Protein AF-A0A1B6W1X2-F1 (afdb_monomer)

Secondary structure (DSSP, 8-state):
-----EEEETTSTTGGGG-BTTEEEEEEE-TTS-EEEEEEEE-S-EE--B-TTTSEEEEPPTT----TTS-SSEEEEEE-EE-GGGS-SS--EEEETT-SS---EE-HHHHHHHHTSSS-GGG----PPEE-

Organism: NCBI:txid1795832

Mean predicted aligned error: 5.5 Å

Solvent-accessible surface area (backbone atoms only — no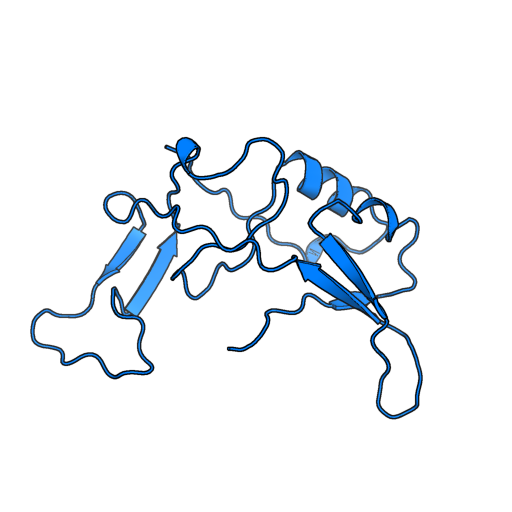t comparable to full-atom values): 8341 Å² total; per-residue (Å²): 132,85,77,84,63,51,74,42,63,58,84,40,57,73,59,72,72,68,50,52,100,54,28,46,75,44,83,38,63,48,99,86,69,47,71,60,32,26,30,47,44,65,63,84,45,62,34,88,25,71,36,71,91,75,28,45,59,41,61,61,63,90,86,60,83,80,53,93,89,49,64,92,70,35,78,46,81,76,45,69,22,32,35,51,90,64,49,67,89,84,64,44,63,36,25,46,50,97,43,93,90,55,55,73,48,67,34,71,69,47,49,53,54,59,72,68,40,76,64,81,60,89,80,62,83,89,78,90,71,49,74,89

Structure (mmCIF, N/CA/C/O backbone):
data_AF-A0A1B6W1X2-F1
#
_entry.id   AF-A0A1B6W1X2-F1
#
loop_
_atom_site.group_PDB
_atom_site.id
_atom_site.type_symbol
_atom_site.label_atom_id
_atom_site.label_alt_id
_atom_site.label_comp_id
_atom_site.label_asym_id
_atom_site.label_entity_id
_atom_site.label_seq_id
_atom_site.pdbx_PDB_ins_code
_atom_site.Cartn_x
_atom_site.Cartn_y
_atom_site.Cartn_z
_atom_site.occupancy
_atom_site.B_iso_or_equiv
_atom_site.auth_seq_id
_atom_site.auth_comp_id
_atom_site.auth_asym_id
_atom_site.auth_atom_id
_atom_site.pdbx_PDB_model_num
ATOM 1 N N . MET A 1 1 ? 14.583 5.215 7.648 1.00 37.72 1 MET A N 1
ATOM 2 C CA . MET A 1 1 ? 13.370 4.773 6.936 1.00 37.72 1 MET A CA 1
ATOM 3 C C . MET A 1 1 ? 13.847 3.901 5.801 1.00 37.72 1 MET A C 1
ATOM 5 O O . MET A 1 1 ? 14.652 4.377 5.016 1.00 37.72 1 MET A O 1
ATOM 9 N N . ALA A 1 2 ? 13.487 2.620 5.797 1.00 40.22 2 ALA A N 1
ATOM 10 C CA . ALA A 1 2 ? 13.659 1.819 4.597 1.00 40.22 2 ALA A CA 1
ATOM 11 C C . ALA A 1 2 ? 12.525 2.222 3.651 1.00 40.22 2 ALA A C 1
ATOM 13 O O . ALA A 1 2 ? 11.352 2.175 4.034 1.00 40.22 2 ALA A O 1
ATOM 14 N N . ASP A 1 3 ? 12.877 2.701 2.467 1.00 53.72 3 ASP A N 1
ATOM 15 C CA . ASP A 1 3 ? 11.909 2.826 1.392 1.00 53.72 3 ASP A CA 1
ATOM 16 C C . ASP A 1 3 ? 11.609 1.405 0.924 1.00 53.72 3 ASP A C 1
ATOM 18 O O . ASP A 1 3 ? 12.513 0.678 0.506 1.00 53.72 3 ASP A O 1
ATOM 22 N N . ASP A 1 4 ? 10.357 0.971 1.067 1.00 60.78 4 ASP A N 1
ATOM 23 C CA . ASP A 1 4 ? 9.929 -0.319 0.537 1.00 60.78 4 ASP A CA 1
ATOM 24 C C . ASP A 1 4 ? 9.872 -0.198 -0.981 1.00 60.78 4 ASP A C 1
ATOM 26 O O . ASP A 1 4 ? 8.859 0.176 -1.571 1.00 60.78 4 ASP A O 1
ATOM 30 N N . ILE A 1 5 ? 11.010 -0.457 -1.610 1.00 67.69 5 ILE A N 1
ATOM 31 C CA . ILE A 1 5 ? 11.148 -0.428 -3.055 1.00 67.69 5 ILE A CA 1
ATOM 32 C C . ILE A 1 5 ? 10.682 -1.778 -3.586 1.00 67.69 5 ILE A C 1
ATOM 34 O O . ILE A 1 5 ? 11.331 -2.807 -3.376 1.00 67.69 5 ILE A O 1
ATOM 38 N N . LEU A 1 6 ? 9.566 -1.778 -4.313 1.00 78.88 6 LEU A N 1
ATOM 39 C CA . LEU A 1 6 ? 9.160 -2.952 -5.073 1.00 78.88 6 LEU A CA 1
ATOM 40 C C . LEU A 1 6 ? 9.959 -2.995 -6.378 1.00 78.88 6 LEU A C 1
ATOM 42 O O . LEU A 1 6 ? 9.876 -2.091 -7.209 1.00 78.88 6 LEU A O 1
ATOM 46 N N . LEU A 1 7 ? 10.759 -4.047 -6.543 1.00 85.62 7 LEU A N 1
ATOM 47 C CA . LEU A 1 7 ? 11.532 -4.283 -7.756 1.00 85.62 7 LEU A CA 1
ATOM 48 C C . LEU A 1 7 ? 10.748 -5.159 -8.724 1.00 85.62 7 LEU A C 1
ATOM 50 O O . LEU A 1 7 ? 10.182 -6.187 -8.354 1.00 85.62 7 LEU A O 1
ATOM 54 N N . ILE A 1 8 ? 10.778 -4.775 -9.989 1.00 86.62 8 ILE A N 1
ATOM 55 C CA . ILE A 1 8 ? 10.164 -5.505 -11.089 1.00 86.62 8 ILE A CA 1
ATOM 56 C C . ILE A 1 8 ? 11.192 -5.695 -12.192 1.00 86.62 8 ILE A C 1
ATOM 58 O O . ILE A 1 8 ? 12.046 -4.836 -12.404 1.00 86.62 8 ILE A O 1
ATOM 62 N N . ARG A 1 9 ? 11.137 -6.809 -12.918 1.00 87.81 9 ARG A N 1
ATOM 63 C CA . ARG A 1 9 ? 12.028 -6.980 -14.064 1.00 87.81 9 ARG A CA 1
ATOM 64 C C . ARG A 1 9 ? 11.655 -6.004 -15.175 1.00 87.81 9 ARG A C 1
ATOM 66 O O . ARG A 1 9 ? 10.481 -5.818 -15.490 1.00 87.81 9 ARG A O 1
ATOM 73 N N . LYS A 1 10 ? 12.669 -5.406 -15.793 1.00 87.69 10 LYS A N 1
ATOM 74 C CA . LYS A 1 10 ? 12.508 -4.426 -16.873 1.00 87.69 10 LYS A CA 1
ATOM 75 C C . LYS A 1 10 ? 11.944 -5.032 -18.163 1.00 87.69 10 LYS A C 1
ATOM 77 O O . LYS A 1 10 ? 11.385 -4.305 -18.976 1.00 87.69 10 LYS A O 1
ATOM 82 N N . ASP A 1 11 ? 12.127 -6.331 -18.375 1.00 88.81 11 ASP A N 1
ATOM 83 C CA . ASP A 1 11 ? 11.743 -7.023 -19.608 1.00 88.81 11 ASP A CA 1
ATOM 84 C C . ASP A 1 11 ? 10.264 -7.427 -19.672 1.00 88.81 11 ASP A C 1
ATOM 86 O O . ASP A 1 11 ? 9.812 -7.929 -20.701 1.00 88.81 11 ASP A O 1
ATOM 90 N N . ILE A 1 12 ? 9.496 -7.167 -18.611 1.00 88.44 12 ILE A N 1
ATOM 91 C CA . ILE A 1 12 ? 8.043 -7.323 -18.631 1.00 88.44 12 ILE A CA 1
ATOM 92 C C . ILE A 1 12 ? 7.451 -6.312 -19.618 1.00 88.44 12 ILE A C 1
ATOM 94 O O . ILE A 1 12 ? 7.655 -5.099 -19.505 1.00 88.44 12 ILE A O 1
ATOM 98 N N . LYS A 1 13 ? 6.707 -6.823 -20.601 1.00 87.19 13 LYS A N 1
ATOM 99 C CA . LYS A 1 13 ? 6.056 -6.003 -21.628 1.00 87.19 13 LYS A CA 1
ATOM 100 C C . LYS A 1 13 ? 4.992 -5.097 -21.016 1.00 87.19 13 LYS A C 1
ATOM 102 O O . LYS A 1 13 ? 4.353 -5.451 -20.031 1.00 87.19 13 LYS A O 1
ATOM 107 N N . ASP A 1 14 ? 4.820 -3.924 -21.621 1.00 88.69 14 ASP A N 1
ATOM 108 C CA . ASP A 1 14 ? 3.790 -2.935 -21.275 1.00 88.69 14 ASP A CA 1
ATOM 109 C C . ASP A 1 14 ? 3.834 -2.409 -19.834 1.00 88.69 14 ASP A C 1
ATOM 111 O O . ASP A 1 14 ? 2.895 -1.766 -19.371 1.00 88.69 14 ASP A O 1
ATOM 115 N N . ILE A 1 15 ? 4.957 -2.584 -19.136 1.00 88.44 15 ILE A N 1
ATOM 116 C CA . ILE A 1 15 ? 5.131 -2.163 -17.741 1.00 88.44 15 ILE A CA 1
ATOM 117 C C . ILE A 1 15 ? 4.878 -0.669 -17.496 1.00 88.44 15 ILE A C 1
ATOM 119 O O . ILE A 1 15 ? 4.494 -0.264 -16.400 1.00 88.44 15 ILE A O 1
ATOM 123 N N . SER A 1 16 ? 5.027 0.163 -18.530 1.00 87.44 16 SER A N 1
ATOM 124 C CA . SER A 1 16 ? 4.702 1.588 -18.483 1.00 87.44 16 SER A CA 1
ATOM 125 C C . SER A 1 16 ? 3.232 1.875 -18.176 1.00 87.44 16 SER A C 1
ATOM 127 O O . SER A 1 16 ? 2.945 2.981 -17.734 1.00 87.44 16 SER A O 1
ATOM 129 N N . ILE A 1 17 ? 2.316 0.913 -18.359 1.00 88.56 17 ILE A N 1
ATOM 130 C CA . ILE A 1 17 ? 0.895 1.049 -17.988 1.00 88.56 17 ILE A CA 1
ATOM 131 C C . ILE A 1 17 ? 0.693 1.292 -16.487 1.00 88.56 17 ILE A C 1
ATOM 133 O O . ILE A 1 17 ? -0.341 1.814 -16.076 1.00 88.56 17 ILE A O 1
ATOM 137 N N . LEU A 1 18 ? 1.669 0.898 -15.666 1.00 87.75 18 LEU A N 1
ATOM 138 C CA . LEU A 1 18 ? 1.623 1.117 -14.227 1.00 87.75 18 LEU A CA 1
ATOM 139 C C . LEU A 1 18 ? 1.960 2.556 -13.847 1.00 87.75 18 LEU A C 1
ATOM 141 O O . LEU A 1 18 ? 1.570 2.988 -12.767 1.00 87.75 18 LEU A O 1
ATOM 145 N N . LYS A 1 19 ? 2.658 3.302 -14.713 1.00 85.81 19 LYS A N 1
ATOM 146 C CA . LYS A 1 19 ? 2.993 4.698 -14.432 1.00 85.81 19 LYS A CA 1
ATOM 147 C C . LYS A 1 19 ? 1.722 5.517 -14.260 1.00 85.81 19 LYS A C 1
ATOM 149 O O . LYS A 1 19 ? 0.747 5.356 -14.993 1.00 85.81 19 LYS A O 1
ATOM 154 N N . GLY A 1 20 ? 1.770 6.434 -13.311 1.00 81.25 20 GLY A N 1
ATOM 155 C CA . GLY A 1 20 ? 0.687 7.360 -13.039 1.00 81.25 20 GLY A CA 1
ATOM 156 C C . GLY A 1 20 ? 1.217 8.597 -12.341 1.00 81.25 20 GLY A C 1
ATOM 157 O O . GLY A 1 20 ? 2.419 8.747 -12.139 1.00 81.25 20 GLY A O 1
ATOM 158 N N . GLU A 1 21 ? 0.309 9.476 -11.938 1.00 81.31 21 GLU A N 1
ATOM 159 C CA . GLU A 1 21 ? 0.664 10.709 -11.233 1.00 81.31 21 GLU A CA 1
ATOM 160 C C . GLU A 1 21 ? 1.539 10.441 -9.995 1.00 81.31 21 GLU A C 1
ATOM 162 O O . GLU A 1 21 ? 2.511 11.159 -9.748 1.00 81.31 21 GLU A O 1
ATOM 167 N N . TYR A 1 22 ? 1.247 9.345 -9.289 1.00 81.69 22 TYR A N 1
ATOM 168 C CA . TYR A 1 22 ? 1.824 9.002 -7.988 1.00 81.69 22 TYR A CA 1
ATOM 169 C C . TYR A 1 22 ? 2.757 7.7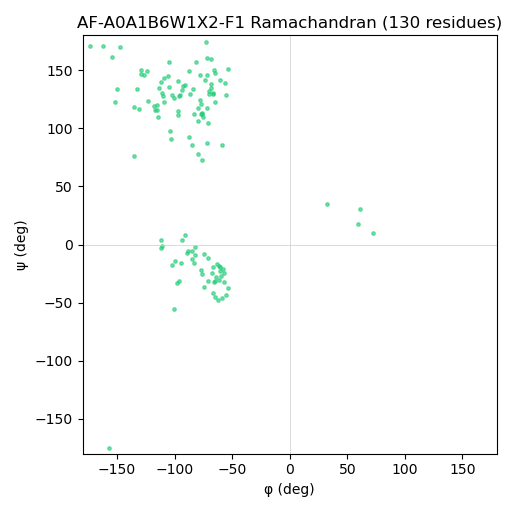89 -7.987 1.00 81.69 22 TYR A C 1
ATOM 171 O O . TYR A 1 22 ? 3.228 7.387 -6.924 1.00 81.69 22 TYR A O 1
ATOM 179 N N . LEU A 1 23 ? 3.019 7.202 -9.156 1.00 85.88 23 LEU A N 1
ATOM 180 C CA . LEU A 1 23 ? 3.922 6.065 -9.288 1.00 85.88 23 LEU A CA 1
ATOM 181 C C . LEU A 1 23 ? 4.856 6.268 -10.473 1.00 85.88 23 LEU A C 1
ATOM 183 O O . LEU A 1 23 ? 4.413 6.288 -11.626 1.00 85.88 23 LEU A O 1
ATOM 187 N N . ASP A 1 24 ? 6.146 6.330 -10.167 1.00 86.62 24 ASP A N 1
ATOM 188 C CA . ASP A 1 24 ? 7.210 6.311 -11.157 1.00 86.62 24 ASP A CA 1
ATOM 189 C C . ASP A 1 24 ? 7.916 4.952 -11.195 1.00 86.62 24 ASP A C 1
ATOM 191 O O . ASP A 1 24 ? 7.892 4.161 -10.251 1.00 86.62 24 ASP A O 1
ATOM 195 N N . LEU A 1 25 ? 8.537 4.671 -12.343 1.00 88.12 25 LEU A N 1
ATOM 196 C CA . LEU A 1 25 ? 9.379 3.494 -12.541 1.00 88.12 25 LEU A CA 1
ATOM 197 C C . LEU A 1 25 ? 10.809 3.956 -12.778 1.00 8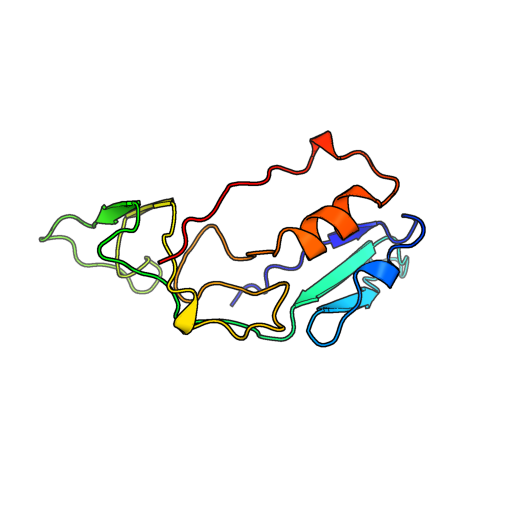8.12 25 LEU A C 1
ATOM 199 O O . LEU A 1 25 ? 11.113 4.516 -13.838 1.00 88.12 25 LEU A O 1
ATOM 203 N N . ILE A 1 26 ? 11.675 3.707 -11.800 1.00 88.88 26 ILE A N 1
ATOM 204 C CA . ILE A 1 26 ? 13.064 4.159 -11.810 1.00 88.88 26 ILE A CA 1
ATOM 205 C C . ILE A 1 26 ? 13.971 2.999 -12.238 1.00 88.88 26 ILE A C 1
ATOM 207 O O . ILE A 1 26 ? 13.919 1.930 -11.635 1.00 88.88 26 ILE A O 1
ATOM 211 N N . PRO A 1 27 ? 14.820 3.167 -13.263 1.00 89.62 27 PRO A N 1
ATOM 212 C CA . PRO A 1 27 ? 15.851 2.192 -13.602 1.00 89.62 27 PRO A CA 1
ATOM 213 C C . PRO A 1 27 ? 16.781 1.870 -12.428 1.00 89.62 27 PRO A C 1
ATOM 215 O O . PRO A 1 27 ? 17.380 2.776 -11.853 1.00 89.62 27 PRO A O 1
ATOM 218 N N . VAL A 1 28 ? 16.967 0.584 -12.128 1.00 89.94 28 VAL A N 1
ATOM 219 C CA . VAL A 1 28 ? 17.930 0.122 -11.122 1.00 89.94 28 VAL A CA 1
ATOM 220 C C . VAL A 1 28 ? 19.090 -0.566 -11.824 1.00 89.94 28 VAL A C 1
ATOM 222 O O . VAL A 1 28 ? 18.913 -1.533 -12.566 1.00 89.94 28 VAL A O 1
ATOM 225 N N . PHE A 1 29 ? 20.295 -0.059 -11.581 1.00 88.75 29 PHE A N 1
ATOM 226 C CA . PHE A 1 29 ? 21.526 -0.601 -12.138 1.00 88.75 29 PHE A CA 1
ATOM 227 C C . PHE A 1 29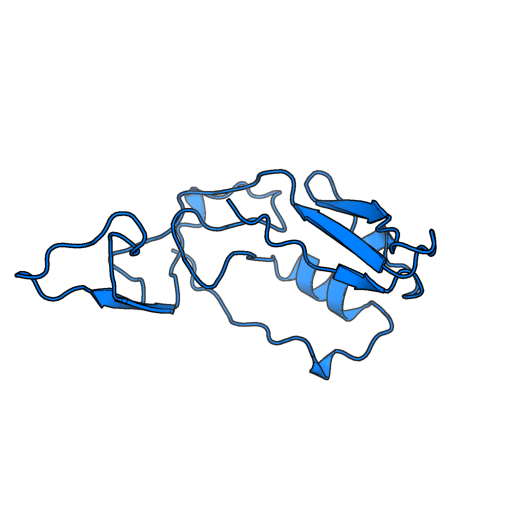 ? 22.245 -1.416 -11.069 1.00 88.75 29 PHE A C 1
ATOM 229 O O . PHE A 1 29 ? 22.463 -0.938 -9.957 1.00 88.75 29 PHE A O 1
ATOM 236 N N . ASN A 1 30 ? 22.619 -2.650 -11.398 1.00 84.81 30 ASN A N 1
ATOM 237 C CA . ASN A 1 30 ? 23.486 -3.431 -10.525 1.00 84.81 30 ASN A CA 1
ATOM 238 C C . ASN A 1 30 ? 24.931 -2.895 -10.563 1.00 84.81 30 ASN A C 1
ATOM 240 O O . ASN A 1 30 ? 25.271 -2.033 -11.374 1.00 84.81 30 ASN A O 1
ATOM 244 N N . LEU A 1 31 ? 25.806 -3.443 -9.714 1.00 87.12 31 LEU A N 1
ATOM 245 C CA . LEU A 1 31 ? 27.216 -3.029 -9.620 1.00 87.12 31 LEU A CA 1
ATOM 246 C C . LEU A 1 31 ? 27.993 -3.165 -10.943 1.00 87.12 31 LEU A C 1
ATOM 248 O O . LEU A 1 31 ? 28.997 -2.489 -11.136 1.00 87.12 31 LEU A O 1
ATOM 252 N N . ASN A 1 32 ? 27.511 -4.001 -11.866 1.00 89.19 32 ASN A N 1
ATOM 253 C CA . ASN A 1 32 ? 28.097 -4.198 -13.192 1.00 89.19 32 ASN A CA 1
ATOM 254 C C . ASN A 1 32 ? 27.505 -3.247 -14.251 1.00 89.19 32 ASN A C 1
ATOM 256 O O . ASN A 1 32 ? 27.738 -3.437 -15.444 1.00 89.19 32 ASN A O 1
ATOM 260 N N . GLY A 1 33 ? 26.683 -2.273 -13.848 1.00 83.69 33 GLY A N 1
ATOM 261 C CA . GLY A 1 33 ? 26.021 -1.326 -14.745 1.00 83.69 33 GLY A CA 1
ATOM 262 C C . GLY A 1 33 ? 24.882 -1.924 -15.574 1.00 83.69 33 GLY A C 1
ATOM 263 O O . GLY A 1 33 ? 24.378 -1.263 -16.482 1.00 83.69 33 GLY A O 1
ATOM 264 N N . LYS A 1 34 ? 24.444 -3.159 -15.292 1.00 87.62 34 LYS A N 1
ATOM 265 C CA . LYS A 1 34 ? 23.300 -3.758 -15.992 1.00 87.62 34 LYS A CA 1
ATOM 266 C C . LYS A 1 34 ? 21.993 -3.309 -15.352 1.00 87.62 34 LYS A C 1
ATOM 268 O O . LYS A 1 34 ? 21.832 -3.364 -14.135 1.00 87.62 34 LYS A O 1
ATOM 273 N N . ASN A 1 35 ? 21.052 -2.914 -16.201 1.00 87.31 35 ASN A N 1
ATOM 274 C CA . ASN A 1 35 ? 19.699 -2.525 -15.823 1.00 87.31 35 ASN A CA 1
ATOM 275 C C . ASN A 1 35 ? 18.726 -3.656 -16.156 1.00 87.31 35 ASN A C 1
ATOM 277 O O . ASN A 1 35 ? 18.214 -3.737 -17.275 1.00 87.31 35 ASN A O 1
ATOM 281 N N . GLU A 1 36 ? 18.519 -4.528 -15.178 1.00 89.50 36 GLU A N 1
ATOM 282 C CA . GLU A 1 36 ? 17.616 -5.681 -15.267 1.00 89.50 36 GLU A CA 1
ATOM 283 C C . GLU A 1 36 ? 16.289 -5.421 -14.540 1.00 89.50 36 GLU A C 1
ATOM 285 O O . GLU A 1 36 ? 15.294 -6.094 -14.814 1.00 89.50 36 GLU A O 1
ATOM 290 N N . PHE A 1 37 ? 16.249 -4.413 -13.662 1.00 89.69 37 PHE A N 1
ATOM 291 C CA . PHE A 1 37 ? 15.113 -4.122 -12.798 1.00 89.69 37 PHE A CA 1
ATOM 292 C C . PHE A 1 37 ? 14.692 -2.655 -12.871 1.00 89.69 37 PHE A C 1
ATOM 294 O O . PHE A 1 37 ? 15.505 -1.753 -13.072 1.00 89.69 37 PHE A O 1
ATOM 301 N N . LEU A 1 38 ? 13.403 -2.422 -12.659 1.00 89.94 38 LEU A N 1
ATOM 302 C CA . LEU A 1 38 ? 12.835 -1.120 -12.351 1.00 89.94 38 LEU A CA 1
ATOM 303 C C . LEU A 1 38 ? 12.384 -1.131 -10.885 1.00 89.94 38 LEU A C 1
ATOM 305 O O . LEU A 1 38 ? 11.903 -2.145 -10.385 1.00 89.94 38 LEU A O 1
ATOM 309 N N . ALA A 1 39 ? 12.540 -0.008 -10.203 1.00 88.44 39 ALA A N 1
ATOM 310 C CA . ALA A 1 39 ? 11.985 0.256 -8.887 1.00 88.44 39 ALA A CA 1
ATOM 311 C C . ALA A 1 39 ? 10.640 0.968 -9.038 1.00 88.44 39 ALA A C 1
ATOM 313 O O . ALA A 1 39 ? 10.537 1.931 -9.798 1.00 88.44 39 ALA A O 1
ATOM 314 N N . PHE A 1 40 ? 9.630 0.500 -8.312 1.00 87.19 40 PHE A N 1
ATOM 315 C CA . PHE A 1 40 ? 8.387 1.230 -8.093 1.00 87.19 40 PHE A CA 1
ATOM 316 C C . PHE A 1 40 ? 8.655 2.313 -7.059 1.00 87.19 40 PHE A C 1
ATOM 318 O O . PHE A 1 40 ? 8.906 2.006 -5.893 1.00 87.19 40 PHE A O 1
ATOM 325 N N . ASP A 1 41 ? 8.575 3.562 -7.492 1.00 85.25 41 ASP A N 1
ATOM 326 C CA . ASP A 1 41 ? 8.652 4.715 -6.609 1.00 85.25 41 ASP A CA 1
ATOM 327 C C . ASP A 1 41 ? 7.250 5.292 -6.409 1.00 85.25 41 ASP A C 1
ATOM 329 O O . ASP A 1 41 ? 6.712 6.001 -7.266 1.00 85.25 41 ASP A O 1
ATOM 333 N N . ILE A 1 42 ? 6.623 4.913 -5.294 1.00 82.31 42 ILE A N 1
ATOM 334 C CA . ILE A 1 42 ? 5.335 5.464 -4.869 1.00 82.31 42 ILE A CA 1
ATOM 335 C C . ILE A 1 42 ? 5.638 6.811 -4.218 1.00 82.31 42 ILE A C 1
ATOM 337 O O . ILE A 1 42 ? 6.135 6.846 -3.093 1.00 82.31 42 ILE A O 1
ATOM 341 N N . LYS A 1 43 ? 5.313 7.911 -4.906 1.00 77.06 43 LYS A N 1
ATOM 342 C CA . LYS A 1 43 ? 5.672 9.284 -4.514 1.00 77.06 43 LYS A CA 1
ATOM 343 C C . LYS A 1 43 ? 5.122 9.672 -3.143 1.00 77.06 43 LYS A C 1
ATOM 345 O O . LYS A 1 43 ? 4.047 10.255 -3.082 1.00 77.06 43 LYS A O 1
ATOM 350 N N . ASN A 1 44 ? 5.836 9.360 -2.059 1.00 74.75 44 ASN A N 1
ATOM 351 C CA . ASN A 1 44 ? 5.557 9.725 -0.659 1.00 74.75 44 ASN A CA 1
ATOM 352 C C . ASN A 1 44 ? 4.066 9.847 -0.269 1.00 74.75 44 A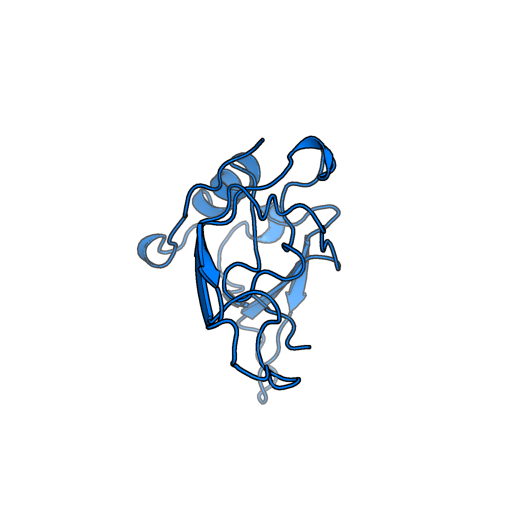SN A C 1
ATOM 354 O O . ASN A 1 44 ? 3.694 10.664 0.574 1.00 74.75 44 ASN A O 1
ATOM 358 N N . LEU A 1 45 ? 3.201 9.011 -0.849 1.00 84.44 45 LEU A N 1
ATOM 359 C CA . LEU A 1 45 ? 1.779 8.990 -0.549 1.00 84.44 45 LEU A CA 1
ATOM 360 C C . LEU A 1 45 ? 1.579 8.122 0.679 1.00 84.44 45 LEU A C 1
ATOM 362 O O . LEU A 1 45 ? 1.343 6.922 0.570 1.00 84.44 45 LEU A O 1
ATOM 366 N N . ILE A 1 46 ? 1.727 8.732 1.848 1.00 88.62 46 ILE A N 1
ATOM 367 C CA . ILE A 1 46 ? 1.564 8.065 3.134 1.00 88.62 46 ILE A CA 1
ATOM 368 C C . ILE A 1 46 ? 0.370 8.697 3.843 1.00 88.62 46 ILE A C 1
ATOM 370 O O . ILE A 1 46 ? 0.398 9.880 4.178 1.00 88.62 46 ILE A O 1
ATOM 374 N N . PHE A 1 47 ? -0.684 7.915 4.077 1.00 91.25 47 PHE A N 1
ATOM 375 C CA . PHE A 1 47 ? -1.916 8.418 4.686 1.00 91.25 47 PHE A CA 1
ATOM 376 C C . PHE A 1 47 ? -2.130 7.863 6.092 1.00 91.25 47 PHE A C 1
ATOM 378 O O . PHE A 1 47 ? -2.138 6.648 6.310 1.00 91.25 47 PHE A O 1
ATOM 385 N N . ASN A 1 48 ? -2.406 8.759 7.044 1.00 92.88 48 ASN A N 1
ATOM 386 C CA . ASN A 1 48 ? -2.908 8.410 8.373 1.00 92.88 48 ASN A CA 1
ATOM 387 C C . ASN A 1 48 ? -4.400 8.041 8.310 1.00 92.88 48 ASN A C 1
ATOM 389 O O . ASN A 1 48 ? -5.279 8.813 8.705 1.00 92.88 48 ASN A O 1
ATOM 393 N N . CYS A 1 49 ? -4.686 6.868 7.750 1.00 93.94 49 CYS A N 1
ATOM 394 C CA . CYS A 1 49 ? -6.043 6.428 7.436 1.00 93.94 49 CYS A CA 1
ATOM 395 C C . CYS A 1 49 ? -6.536 5.247 8.281 1.00 93.94 49 CYS A C 1
ATOM 397 O O . CYS A 1 49 ? -7.698 4.879 8.152 1.00 93.94 49 CYS A O 1
ATOM 399 N N . VAL A 1 50 ? -5.717 4.680 9.170 1.00 94.19 50 VAL A N 1
ATOM 400 C CA . VAL A 1 50 ? -6.098 3.499 9.963 1.00 94.19 50 VAL A CA 1
ATOM 401 C C . VAL A 1 50 ? -7.219 3.824 10.951 1.00 94.19 50 VAL A C 1
ATOM 403 O O . VAL A 1 50 ? -7.140 4.775 11.732 1.00 94.19 50 VAL A O 1
ATOM 406 N N . ASN A 1 51 ? -8.262 2.998 10.943 1.00 95.38 51 ASN A N 1
ATOM 407 C CA . ASN A 1 51 ? -9.217 2.875 12.030 1.00 95.38 51 ASN A CA 1
ATOM 408 C C . ASN A 1 51 ? -8.685 1.847 13.034 1.00 95.38 51 ASN A C 1
ATOM 410 O O . ASN A 1 51 ? -8.908 0.645 12.893 1.00 95.38 51 ASN A O 1
ATOM 414 N N . TRP A 1 52 ? -7.967 2.330 14.047 1.00 93.12 52 TRP A N 1
ATOM 415 C CA . TRP A 1 52 ? -7.347 1.481 15.066 1.00 93.12 52 TRP A CA 1
ATOM 416 C C . TRP A 1 52 ? -8.356 0.713 15.923 1.00 93.12 52 TRP A C 1
ATOM 418 O O . TRP A 1 52 ? -8.039 -0.380 16.366 1.00 93.12 52 TRP A O 1
ATOM 428 N N . GLU A 1 53 ? -9.569 1.233 16.110 1.00 94.50 53 GLU A N 1
ATOM 429 C CA . GLU A 1 53 ? -10.609 0.573 16.911 1.00 94.50 53 GLU A CA 1
ATOM 430 C C . GLU A 1 53 ? -11.179 -0.670 16.218 1.00 94.50 53 GLU A C 1
ATOM 432 O O . GLU A 1 53 ? -11.581 -1.622 16.881 1.00 94.50 53 GLU A O 1
ATOM 437 N N . LYS A 1 54 ? -11.211 -0.666 14.879 1.00 95.81 54 LYS A N 1
ATOM 438 C CA . LYS A 1 54 ? -11.704 -1.791 14.067 1.00 95.81 54 LYS A CA 1
ATOM 439 C C . LYS A 1 54 ? -10.594 -2.675 13.502 1.00 95.81 54 LYS A C 1
ATOM 441 O O . LYS A 1 54 ? -10.874 -3.762 13.004 1.00 95.81 54 LYS A O 1
ATOM 446 N N . SER A 1 55 ? -9.351 -2.207 13.537 1.00 94.12 55 SER A N 1
ATOM 447 C CA . SER A 1 55 ? -8.204 -2.971 13.049 1.00 94.12 55 SER A CA 1
ATOM 448 C C . SER A 1 55 ? -7.884 -4.131 13.984 1.00 94.12 55 SER A C 1
ATOM 450 O O . SER A 1 55 ? -8.012 -4.026 15.199 1.00 94.12 55 SER A O 1
ATOM 452 N N . SER A 1 56 ? -7.423 -5.239 13.410 1.00 93.56 56 SER A N 1
ATOM 453 C CA . SER A 1 56 ? -7.018 -6.416 14.171 1.00 93.56 56 SER A CA 1
ATOM 454 C C . SER A 1 56 ? -5.505 -6.407 14.368 1.00 93.56 56 SER A C 1
ATOM 456 O O . SER A 1 56 ? -4.739 -6.498 13.403 1.00 93.56 56 SER A O 1
ATOM 458 N N . PHE A 1 57 ? -5.080 -6.284 15.621 1.00 93.44 57 PHE A N 1
ATOM 459 C CA . PHE A 1 57 ? -3.688 -6.346 16.055 1.00 93.44 57 PHE A CA 1
ATOM 460 C C . PHE A 1 57 ? -3.633 -6.797 17.519 1.00 93.44 57 PHE A C 1
ATOM 462 O O . PHE A 1 57 ? -4.625 -6.730 18.245 1.00 93.44 57 PHE A O 1
ATOM 469 N N . GLU A 1 58 ? -2.470 -7.264 17.947 1.00 94.81 58 GLU A N 1
ATOM 470 C CA . GLU A 1 58 ? -2.198 -7.657 19.320 1.00 94.81 58 GLU A CA 1
ATOM 471 C C . GLU A 1 58 ? -1.501 -6.506 20.051 1.00 94.81 58 GLU A C 1
ATOM 473 O O . GLU A 1 58 ? -0.358 -6.174 19.708 1.00 94.81 58 GLU A O 1
ATOM 478 N N . PRO A 1 59 ? -2.167 -5.857 21.022 1.00 92.88 59 PRO A N 1
ATOM 479 C CA . PRO A 1 59 ? -1.568 -4.765 21.770 1.00 92.88 59 PRO A CA 1
ATOM 480 C C . PRO A 1 59 ? -0.441 -5.273 22.671 1.00 92.88 59 PRO A C 1
ATOM 482 O O . PRO A 1 59 ? -0.371 -6.451 23.027 1.00 92.88 59 PRO A O 1
ATOM 485 N N . TRP A 1 60 ? 0.440 -4.363 23.079 1.00 94.00 60 TRP A N 1
ATOM 486 C CA . TRP A 1 60 ? 1.435 -4.684 24.096 1.00 94.00 60 TRP A CA 1
ATOM 487 C C . TRP A 1 60 ? 0.775 -4.967 25.454 1.00 94.00 60 TRP A C 1
ATOM 489 O O . TRP A 1 60 ? -0.246 -4.354 25.781 1.00 94.00 60 TRP A O 1
ATOM 499 N N . PRO A 1 61 ? 1.378 -5.829 26.293 1.00 92.94 61 PRO A N 1
ATOM 500 C CA . PRO A 1 61 ? 0.984 -5.947 27.692 1.00 92.94 61 PRO A CA 1
ATOM 501 C C . PRO A 1 61 ? 1.070 -4.580 28.402 1.00 92.94 61 PRO A C 1
ATOM 503 O O . PRO A 1 61 ? 2.063 -3.878 28.196 1.00 92.94 61 PRO A O 1
ATOM 506 N N . PRO A 1 62 ? 0.107 -4.207 29.270 1.00 89.25 62 PRO A N 1
ATOM 507 C CA . PRO A 1 62 ? 0.039 -2.863 29.864 1.00 89.25 62 PRO A CA 1
ATOM 508 C C . PRO A 1 62 ? 1.295 -2.424 30.628 1.00 89.25 62 PRO A C 1
ATOM 510 O O . PRO A 1 62 ? 1.637 -1.247 30.651 1.00 89.25 62 PRO A O 1
ATOM 513 N N . GLU A 1 63 ? 1.994 -3.371 31.251 1.00 90.44 63 GLU A N 1
ATOM 514 C CA . GLU A 1 63 ? 3.180 -3.108 32.075 1.00 90.44 63 GLU A CA 1
ATOM 515 C C . GLU A 1 63 ? 4.476 -3.025 31.252 1.00 90.44 63 GLU A C 1
ATOM 517 O O . GLU A 1 63 ? 5.549 -2.723 31.781 1.00 90.44 63 GLU A O 1
ATOM 522 N N . ARG A 1 64 ? 4.413 -3.307 29.945 1.00 90.75 64 ARG A N 1
ATOM 523 C CA . ARG A 1 64 ? 5.601 -3.342 29.097 1.00 90.75 64 ARG A CA 1
ATOM 524 C C . ARG A 1 64 ? 6.040 -1.928 28.733 1.00 90.75 64 ARG A C 1
ATOM 526 O O . ARG A 1 64 ? 5.327 -1.179 28.073 1.00 90.75 64 ARG A O 1
ATOM 533 N N . LYS A 1 65 ? 7.297 -1.611 29.040 1.00 92.06 65 LYS A N 1
ATOM 534 C CA . LYS A 1 65 ? 7.972 -0.443 28.470 1.00 92.06 65 LYS A CA 1
ATOM 535 C C . LYS A 1 65 ? 8.367 -0.723 27.017 1.00 92.06 65 LYS A C 1
ATOM 537 O O . LYS A 1 65 ? 9.272 -1.521 26.771 1.00 92.06 65 LYS A O 1
ATOM 542 N N . ILE A 1 66 ? 7.692 -0.058 26.084 1.00 91.81 66 ILE A N 1
ATOM 543 C CA . ILE A 1 66 ? 7.959 -0.142 24.642 1.00 91.81 66 ILE A CA 1
ATOM 544 C C . ILE A 1 66 ? 9.294 0.550 24.337 1.00 91.81 66 ILE A C 1
ATOM 546 O O . ILE A 1 66 ? 9.561 1.650 24.828 1.00 91.81 66 ILE A O 1
ATOM 550 N N . LYS A 1 67 ? 10.157 -0.108 23.561 1.00 92.38 67 LYS A N 1
ATOM 551 C CA . LYS A 1 67 ? 11.433 0.452 23.094 1.00 92.38 67 LYS A CA 1
ATOM 552 C C . LYS A 1 67 ? 11.212 1.346 21.873 1.00 92.38 67 LYS A C 1
ATOM 554 O O . LYS A 1 67 ? 10.271 1.153 21.121 1.00 92.38 67 LYS A O 1
ATOM 559 N N . GLU A 1 68 ? 12.129 2.276 21.622 1.00 90.38 68 GLU A N 1
ATOM 560 C CA . GLU A 1 68 ? 12.007 3.247 20.517 1.00 90.38 68 GLU A CA 1
ATOM 561 C C . GLU A 1 68 ? 11.912 2.615 19.118 1.00 90.38 68 GLU A C 1
ATOM 563 O O . GLU A 1 68 ? 11.338 3.209 18.212 1.00 90.38 68 GLU A O 1
ATOM 568 N N . TRP A 1 69 ? 12.471 1.417 18.934 1.00 87.00 69 TRP A N 1
ATOM 569 C CA . TRP A 1 69 ? 12.418 0.680 17.668 1.00 87.00 69 TRP A CA 1
ATOM 570 C C . TRP A 1 69 ? 11.196 -0.242 17.544 1.00 87.00 69 TRP A C 1
ATOM 572 O O . TRP A 1 69 ? 10.982 -0.828 16.486 1.00 87.00 69 TRP A O 1
ATOM 582 N N . GLU A 1 70 ? 10.414 -0.40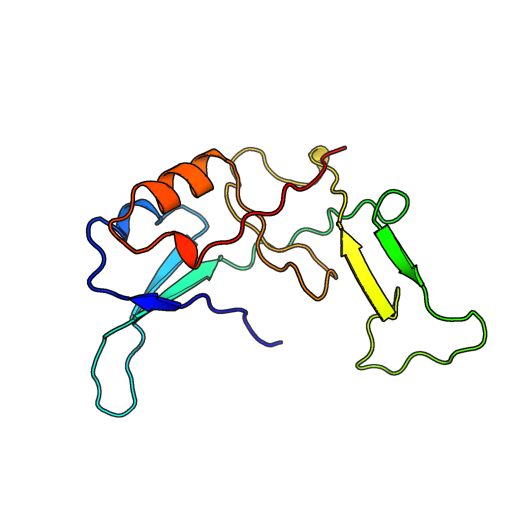8 18.613 1.00 89.25 70 GLU A N 1
ATOM 583 C CA . GLU A 1 70 ? 9.196 -1.214 18.612 1.00 89.25 70 GLU A CA 1
ATOM 584 C C . GLU A 1 70 ? 8.000 -0.369 18.163 1.00 89.25 70 GLU A C 1
ATOM 586 O O . GLU A 1 70 ? 7.926 0.835 18.412 1.00 89.25 70 GLU A O 1
ATOM 591 N N . HIS A 1 71 ? 7.022 -1.002 17.515 1.00 90.38 71 HIS A N 1
ATOM 592 C CA . HIS A 1 71 ? 5.821 -0.291 17.103 1.00 90.38 71 HIS A CA 1
ATOM 593 C C . HIS A 1 71 ? 5.014 0.157 18.336 1.00 90.38 71 HIS A C 1
ATOM 595 O O . HIS A 1 71 ? 4.706 -0.678 19.185 1.00 90.38 71 HIS A O 1
ATOM 601 N N . PRO A 1 72 ? 4.581 1.425 18.452 1.00 89.75 72 PRO A N 1
ATOM 602 C CA . PRO A 1 72 ? 3.993 1.949 19.691 1.00 89.75 72 PRO A CA 1
ATOM 603 C C . PRO A 1 72 ? 2.644 1.323 20.077 1.00 89.75 72 PRO A C 1
ATOM 605 O O . PRO A 1 72 ? 2.222 1.431 21.223 1.00 89.75 72 PRO A O 1
ATOM 608 N N . ARG A 1 73 ? 1.940 0.689 19.131 1.00 90.38 73 ARG A N 1
ATOM 609 C CA . ARG A 1 73 ? 0.575 0.175 19.360 1.00 90.38 73 ARG A CA 1
ATOM 610 C C . ARG A 1 73 ? 0.483 -1.296 19.729 1.00 90.38 73 ARG A C 1
ATOM 612 O O . ARG A 1 73 ? -0.439 -1.674 20.440 1.00 90.38 73 ARG A O 1
ATOM 619 N N . GLY A 1 74 ? 1.389 -2.129 19.242 1.00 91.44 74 GLY A N 1
ATOM 620 C CA . GLY A 1 74 ? 1.221 -3.568 19.358 1.00 91.44 74 GLY A CA 1
ATOM 621 C C . GLY A 1 74 ? 2.430 -4.341 18.887 1.00 91.44 74 GLY A C 1
ATOM 622 O O . GLY A 1 74 ? 3.355 -3.772 18.308 1.00 91.44 74 GLY A O 1
ATOM 623 N N . GLN A 1 75 ? 2.392 -5.638 19.158 1.00 90.00 75 GLN A N 1
ATOM 624 C CA . GLN A 1 75 ? 3.466 -6.570 18.842 1.00 90.00 75 GLN A CA 1
ATOM 625 C C . GLN A 1 75 ? 3.224 -7.340 17.546 1.00 90.00 75 GLN A C 1
ATOM 627 O O . GLN A 1 75 ? 4.178 -7.649 16.839 1.00 90.00 75 GLN A O 1
ATOM 632 N N . ILE A 1 76 ? 1.961 -7.633 17.222 1.00 90.50 76 ILE A N 1
ATOM 633 C CA . ILE A 1 76 ? 1.576 -8.384 16.021 1.00 90.50 76 ILE A CA 1
ATOM 634 C C . ILE A 1 76 ? 0.426 -7.651 15.329 1.00 90.50 76 ILE A C 1
ATOM 636 O O . ILE A 1 76 ? -0.531 -7.244 15.981 1.00 90.50 76 ILE A O 1
ATOM 640 N N . PHE A 1 77 ? 0.505 -7.483 14.009 1.00 90.88 77 PHE A N 1
ATOM 641 C CA . PHE A 1 77 ? -0.477 -6.754 13.203 1.00 90.88 77 PHE A CA 1
ATOM 642 C C . PHE A 1 77 ? -1.103 -7.710 12.193 1.00 90.88 77 PHE A C 1
ATOM 644 O O . PHE A 1 77 ? -0.403 -8.278 11.362 1.00 90.88 77 PHE A O 1
ATOM 651 N N . TYR A 1 78 ? -2.421 -7.903 12.260 1.00 89.81 78 TYR A N 1
ATOM 652 C CA . TYR A 1 78 ? -3.099 -8.914 11.445 1.00 89.81 78 TYR A CA 1
ATOM 653 C C . TYR A 1 78 ? -3.774 -8.305 10.221 1.00 89.81 78 TYR A C 1
ATOM 655 O O . TYR A 1 78 ? -3.537 -8.736 9.093 1.00 89.81 78 TYR A O 1
ATOM 663 N N . LYS A 1 79 ? -4.645 -7.312 10.432 1.00 90.81 79 LYS A N 1
ATOM 664 C CA . LYS A 1 79 ? -5.435 -6.716 9.350 1.00 90.81 79 LYS A CA 1
ATOM 665 C C . LYS A 1 79 ? -5.793 -5.259 9.656 1.00 90.81 79 LYS A C 1
ATOM 667 O O . LYS A 1 79 ? -6.470 -5.016 10.661 1.00 90.81 79 LYS A O 1
ATOM 672 N N . PRO A 1 80 ? -5.415 -4.306 8.789 1.00 92.69 80 PRO A N 1
ATOM 673 C CA . PRO A 1 80 ? -5.859 -2.930 8.923 1.00 92.69 80 PRO A CA 1
ATOM 674 C C . PRO A 1 80 ? -7.301 -2.767 8.427 1.00 92.69 80 PRO A C 1
ATOM 676 O O . PRO A 1 80 ? -7.725 -3.388 7.448 1.00 92.69 80 PRO A O 1
ATOM 679 N N . VAL A 1 81 ? -8.034 -1.875 9.084 1.00 94.38 81 VAL A N 1
ATOM 680 C CA . VAL A 1 81 ? -9.274 -1.269 8.586 1.00 94.38 81 VAL A CA 1
ATOM 681 C C . VAL A 1 81 ? -8.984 0.210 8.374 1.00 94.38 81 VAL A C 1
ATOM 683 O O . VAL A 1 81 ? -8.357 0.827 9.234 1.00 94.38 81 VAL A O 1
ATOM 686 N N . ILE A 1 82 ? -9.395 0.792 7.248 1.00 94.56 82 ILE A N 1
ATOM 687 C CA . ILE A 1 82 ? -9.023 2.170 6.890 1.00 94.56 82 ILE A CA 1
ATOM 688 C C . ILE A 1 82 ? -10.238 3.043 6.576 1.00 94.56 82 ILE A C 1
ATOM 690 O O . ILE A 1 82 ? -11.224 2.588 6.006 1.00 94.56 82 ILE A O 1
ATOM 694 N N . TYR A 1 83 ? -10.148 4.323 6.927 1.00 96.06 83 TYR A N 1
ATOM 695 C CA . TYR A 1 83 ? -11.147 5.336 6.610 1.00 96.06 83 TYR A CA 1
ATOM 696 C C . TYR A 1 83 ? -11.024 5.773 5.151 1.00 96.06 83 TYR A C 1
ATOM 698 O O . TYR A 1 83 ? -10.054 6.451 4.794 1.00 96.06 83 TYR A O 1
ATOM 706 N N . LYS A 1 84 ? -12.017 5.462 4.306 1.00 92.88 84 LYS A N 1
ATOM 707 C CA . LYS A 1 84 ? -11.973 5.874 2.888 1.00 92.88 84 LYS A CA 1
ATOM 708 C C . LYS A 1 84 ? -12.023 7.395 2.738 1.00 92.88 84 LYS A C 1
ATOM 710 O O . LYS A 1 84 ? -11.378 7.939 1.849 1.00 92.88 84 LYS A O 1
ATOM 715 N N . SER A 1 85 ? -12.704 8.086 3.650 1.00 94.88 85 SER A N 1
ATOM 716 C CA . SER A 1 85 ? -12.784 9.554 3.684 1.00 94.88 85 SER A CA 1
ATOM 717 C C . SER A 1 85 ? -11.436 10.258 3.878 1.00 94.88 85 SER A C 1
ATOM 719 O O . SER A 1 85 ? -11.322 11.441 3.573 1.00 94.88 85 SER A O 1
ATOM 721 N N . LYS A 1 86 ? -10.406 9.548 4.361 1.00 94.81 86 LYS A N 1
ATOM 722 C CA . LYS A 1 86 ? -9.049 10.082 4.553 1.00 94.81 86 LYS A CA 1
ATOM 723 C C . LYS A 1 86 ? -8.121 9.841 3.358 1.00 94.81 86 LYS A C 1
ATOM 725 O O . LYS A 1 86 ? -6.934 10.143 3.449 1.00 94.81 86 LYS A O 1
ATOM 730 N N . ILE A 1 87 ? -8.636 9.270 2.269 1.00 92.00 87 ILE A N 1
ATOM 731 C CA . ILE A 1 87 ? -7.861 8.896 1.084 1.00 92.00 87 ILE A CA 1
ATOM 732 C C . ILE A 1 87 ? -8.479 9.602 -0.124 1.00 92.00 87 ILE A C 1
ATOM 734 O O . ILE A 1 87 ? -9.665 9.378 -0.394 1.00 92.00 87 ILE A O 1
ATOM 738 N N . PRO A 1 88 ? -7.709 10.404 -0.879 1.00 91.06 88 PRO A N 1
ATOM 739 C CA . PRO A 1 88 ? -8.201 11.024 -2.106 1.00 91.06 88 PRO A CA 1
ATOM 740 C C . PRO A 1 88 ? -8.794 9.996 -3.090 1.00 91.06 88 PRO A C 1
ATOM 742 O O . PRO A 1 88 ? -8.448 8.811 -3.081 1.00 91.06 88 PRO A O 1
ATOM 745 N N . ASN A 1 89 ? -9.757 10.422 -3.909 1.00 89.06 89 ASN A N 1
ATOM 746 C CA . ASN A 1 89 ? -10.511 9.508 -4.781 1.00 89.06 89 ASN A CA 1
ATOM 747 C C . ASN A 1 89 ? -9.728 9.047 -6.016 1.00 89.06 89 ASN A C 1
ATOM 749 O O . ASN A 1 89 ? -10.006 7.980 -6.552 1.00 89.06 89 ASN A O 1
ATOM 753 N N . ASP A 1 90 ? -8.767 9.851 -6.439 1.00 88.69 90 ASP A N 1
ATOM 754 C CA . ASP A 1 90 ? -7.852 9.666 -7.562 1.00 88.69 90 ASP A CA 1
ATOM 755 C C . ASP A 1 90 ? -6.606 8.839 -7.209 1.00 88.69 90 ASP A C 1
ATOM 757 O O . ASP A 1 90 ? -5.893 8.366 -8.094 1.00 88.69 90 ASP A O 1
ATOM 761 N N . VAL A 1 91 ? -6.356 8.606 -5.919 1.00 89.62 91 VAL A N 1
ATOM 762 C CA . VAL A 1 91 ? -5.230 7.793 -5.460 1.00 89.62 91 VAL A CA 1
ATOM 763 C C . VAL A 1 91 ? -5.525 6.305 -5.661 1.00 89.62 91 VAL A C 1
ATOM 765 O O . VAL A 1 91 ? -6.356 5.701 -4.981 1.00 89.62 91 VAL A O 1
ATOM 768 N N . GLU A 1 92 ? -4.781 5.695 -6.582 1.00 90.31 92 GLU A N 1
ATOM 769 C CA . GLU A 1 92 ? -4.873 4.267 -6.899 1.00 90.31 92 GLU A CA 1
ATOM 770 C C . GLU A 1 92 ? -3.860 3.389 -6.147 1.00 90.31 92 GLU A C 1
ATOM 772 O O . GLU A 1 92 ? -4.029 2.168 -6.129 1.00 90.31 92 GLU A O 1
ATOM 777 N N . ILE A 1 93 ? -2.815 3.985 -5.566 1.00 90.25 93 ILE A N 1
ATOM 778 C CA . ILE A 1 93 ? -1.735 3.309 -4.839 1.00 90.25 93 ILE A CA 1
ATOM 779 C C . ILE A 1 93 ? -1.182 4.228 -3.746 1.00 90.25 93 ILE A C 1
ATOM 781 O O . ILE A 1 93 ? -0.951 5.408 -3.998 1.00 90.25 93 ILE A O 1
ATOM 785 N N . PHE A 1 94 ? -0.988 3.715 -2.531 1.00 90.12 94 PHE A N 1
ATOM 786 C CA . PHE A 1 94 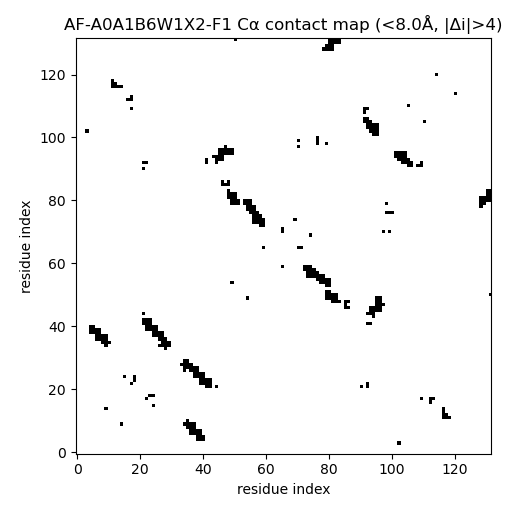? -0.459 4.493 -1.405 1.00 90.12 94 PHE A CA 1
ATOM 787 C C . PHE A 1 94 ? 0.074 3.604 -0.277 1.00 90.12 94 PHE A C 1
ATOM 789 O O . PHE A 1 94 ? -0.161 2.396 -0.261 1.00 90.12 94 PHE A O 1
ATOM 796 N N . ARG A 1 95 ? 0.749 4.221 0.697 1.00 88.75 95 ARG A N 1
ATOM 797 C CA . ARG A 1 95 ? 1.221 3.594 1.934 1.00 88.75 95 ARG A CA 1
ATOM 798 C C . ARG A 1 95 ? 0.373 4.005 3.132 1.00 88.75 95 ARG A C 1
ATOM 800 O O . ARG A 1 95 ? -0.086 5.145 3.238 1.00 88.75 95 ARG A O 1
ATOM 807 N N . ILE A 1 96 ? 0.187 3.078 4.063 1.00 90.69 96 ILE A N 1
ATOM 808 C CA . ILE A 1 96 ? -0.495 3.351 5.328 1.00 90.69 96 ILE A CA 1
ATOM 809 C C . ILE A 1 96 ? 0.537 3.867 6.330 1.00 90.69 96 ILE A C 1
ATOM 811 O O . ILE A 1 96 ? 1.579 3.252 6.537 1.00 90.69 96 ILE A O 1
ATOM 815 N N . MET A 1 97 ? 0.242 4.995 6.971 1.00 88.88 97 MET A N 1
ATOM 816 C CA . MET A 1 97 ? 1.077 5.504 8.055 1.00 88.88 97 MET A CA 1
ATOM 817 C C . MET A 1 97 ? 0.973 4.586 9.280 1.00 88.88 97 MET A C 1
ATOM 819 O O . MET A 1 97 ? -0.136 4.239 9.684 1.00 88.88 97 MET A O 1
ATOM 823 N N . GLU A 1 98 ? 2.110 4.252 9.901 1.00 85.69 98 GLU A N 1
ATOM 824 C CA . GLU A 1 98 ? 2.166 3.489 11.163 1.00 85.69 98 GLU A CA 1
ATOM 825 C C . GLU A 1 98 ? 1.551 2.075 11.083 1.00 85.69 98 GLU A C 1
ATOM 827 O O . GLU A 1 98 ? 1.023 1.583 12.074 1.00 85.69 98 GLU A O 1
ATOM 832 N N . TRP A 1 99 ? 1.586 1.402 9.927 1.00 89.56 99 TRP A N 1
ATOM 833 C CA . TRP A 1 99 ? 1.272 -0.030 9.842 1.00 89.56 99 TRP A CA 1
ATOM 834 C C . TRP A 1 99 ? 2.526 -0.805 9.404 1.00 89.56 99 TRP A C 1
ATOM 836 O O . TRP A 1 99 ? 3.049 -0.507 8.338 1.00 89.56 99 TRP A O 1
ATOM 846 N N . PRO A 1 100 ? 3.048 -1.764 10.193 1.00 77.69 100 PRO A N 1
ATOM 847 C CA . PRO A 1 100 ? 4.414 -2.268 10.006 1.00 77.69 100 PRO A CA 1
ATOM 848 C C . PRO A 1 100 ? 4.612 -3.193 8.794 1.00 77.69 100 PRO A C 1
ATOM 850 O O . PRO A 1 100 ? 5.645 -3.097 8.139 1.00 77.69 100 PRO A O 1
ATOM 853 N N . ASP A 1 101 ? 3.628 -4.041 8.466 1.00 64.50 101 ASP A N 1
ATOM 854 C CA . ASP A 1 101 ? 3.798 -5.138 7.489 1.00 64.50 101 ASP A CA 1
ATOM 855 C C . ASP A 1 101 ? 3.029 -4.939 6.169 1.00 64.50 101 ASP A C 1
ATOM 857 O O . ASP A 1 101 ? 3.057 -5.783 5.275 1.00 64.50 101 ASP A O 1
ATOM 861 N N . THR A 1 102 ? 2.281 -3.843 6.023 1.00 64.31 102 THR A N 1
ATOM 862 C CA . THR A 1 102 ? 1.418 -3.605 4.849 1.00 64.31 102 THR A CA 1
ATOM 863 C C . THR A 1 102 ? 1.578 -2.176 4.370 1.00 64.31 102 THR A C 1
ATOM 865 O O . THR A 1 102 ? 0.736 -1.310 4.598 1.00 64.31 102 THR A O 1
ATOM 868 N N . ASN A 1 103 ? 2.697 -1.941 3.695 1.00 74.00 103 ASN A N 1
ATOM 869 C CA . ASN A 1 103 ? 3.070 -0.602 3.269 1.00 74.00 103 ASN A CA 1
ATOM 870 C C . ASN A 1 103 ? 2.512 -0.219 1.908 1.00 74.00 103 ASN A C 1
ATOM 872 O O . ASN A 1 103 ? 2.680 0.926 1.535 1.00 74.00 103 ASN A O 1
ATOM 876 N N . ILE A 1 104 ? 1.847 -1.110 1.167 1.00 86.88 104 ILE A N 1
ATOM 877 C CA . ILE A 1 104 ? 1.273 -0.758 -0.136 1.00 86.88 104 ILE A CA 1
ATOM 878 C C . ILE A 1 104 ? -0.175 -1.231 -0.200 1.00 86.88 104 ILE A C 1
ATOM 880 O O . ILE A 1 104 ? -0.465 -2.425 -0.170 1.00 86.88 104 ILE A O 1
ATOM 884 N N . VAL A 1 105 ? -1.079 -0.269 -0.322 1.00 90.44 105 VAL A N 1
ATOM 885 C CA . VAL A 1 105 ? -2.484 -0.478 -0.655 1.00 90.44 105 VAL A CA 1
ATOM 886 C C . VAL A 1 105 ? -2.682 -0.058 -2.098 1.00 90.44 105 VAL A C 1
ATOM 888 O O . VAL A 1 105 ? -2.202 0.995 -2.516 1.00 90.44 105 VAL A O 1
ATOM 891 N N . ILE A 1 106 ? -3.403 -0.879 -2.854 1.00 91.50 106 ILE A N 1
ATOM 892 C CA . ILE A 1 106 ? -3.747 -0.614 -4.247 1.00 91.50 106 ILE A CA 1
ATOM 893 C C . ILE A 1 106 ? -5.258 -0.673 -4.434 1.00 91.50 106 ILE A C 1
ATOM 895 O O . ILE A 1 106 ? -5.961 -1.426 -3.760 1.00 91.50 106 ILE A O 1
ATOM 899 N N . SER A 1 107 ? -5.758 0.104 -5.383 1.00 92.12 107 SER A N 1
ATOM 900 C CA . SER A 1 107 ? -7.127 -0.013 -5.871 1.00 92.12 107 SER A CA 1
ATOM 901 C C . SER A 1 107 ? -7.301 -1.276 -6.719 1.00 92.12 107 SER A C 1
ATOM 903 O O . SER A 1 107 ? -6.343 -1.805 -7.292 1.00 92.12 107 SER A O 1
ATOM 905 N N . GLU A 1 108 ? -8.545 -1.726 -6.889 1.00 92.44 108 GLU A N 1
ATOM 906 C CA . GLU A 1 108 ? -8.854 -2.802 -7.841 1.00 92.44 108 GLU A CA 1
ATOM 907 C C . GLU A 1 108 ? -8.492 -2.417 -9.288 1.00 92.44 108 GLU A C 1
ATOM 909 O O . GLU A 1 108 ? -8.077 -3.270 -10.069 1.00 92.44 108 GLU A O 1
ATOM 914 N N . ILE A 1 109 ? -8.568 -1.130 -9.652 1.00 92.31 109 ILE A N 1
ATOM 915 C CA . ILE A 1 109 ? -8.137 -0.652 -10.975 1.00 92.31 109 ILE A CA 1
ATOM 916 C C . ILE A 1 109 ? -6.638 -0.904 -11.163 1.00 92.31 109 ILE A C 1
ATOM 918 O O . ILE A 1 109 ? -6.230 -1.478 -12.175 1.00 92.31 109 ILE A O 1
ATOM 922 N N . PHE A 1 110 ? -5.819 -0.542 -10.175 1.00 92.12 110 PHE A N 1
ATOM 923 C CA . PHE A 1 110 ? -4.374 -0.756 -10.225 1.00 92.12 110 PHE A CA 1
ATOM 924 C C . PHE A 1 110 ? -4.007 -2.243 -10.204 1.00 92.12 110 PHE A C 1
ATOM 926 O O . PHE A 1 110 ? -3.175 -2.693 -10.991 1.00 92.12 110 PHE A O 1
ATOM 933 N N . LYS A 1 111 ? -4.687 -3.039 -9.373 1.00 92.75 111 LYS A N 1
ATOM 934 C CA . LYS A 1 111 ? -4.564 -4.503 -9.369 1.00 92.75 111 LYS A CA 1
ATOM 935 C C . LYS A 1 111 ? -4.844 -5.102 -10.748 1.00 92.75 111 LYS A C 1
ATOM 937 O O .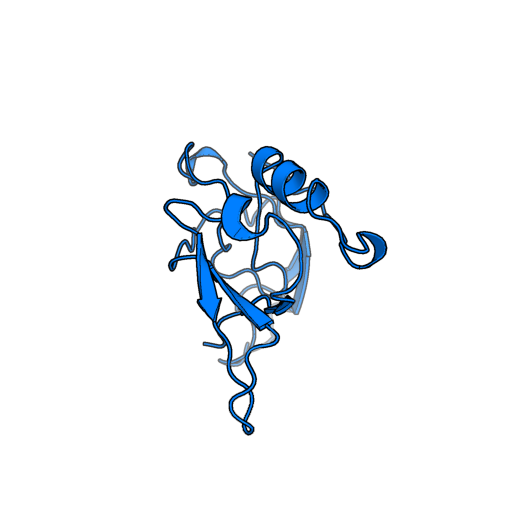 LYS A 1 111 ? -4.078 -5.937 -11.215 1.00 92.75 111 LYS A O 1
ATOM 942 N N . ASN A 1 112 ? -5.880 -4.636 -11.440 1.00 93.19 112 ASN A N 1
ATOM 943 C CA . ASN A 1 112 ? -6.176 -5.079 -12.801 1.00 93.19 112 ASN A CA 1
ATOM 944 C C . ASN A 1 112 ? -5.099 -4.658 -13.810 1.00 93.19 112 ASN A C 1
ATOM 946 O O . ASN A 1 112 ? -4.848 -5.398 -14.757 1.00 93.19 112 ASN A O 1
ATOM 950 N N . LYS A 1 113 ? -4.440 -3.504 -13.628 1.00 91.94 113 LYS A N 1
ATOM 951 C CA . LYS A 1 113 ? -3.268 -3.129 -14.440 1.00 91.94 113 LYS A CA 1
ATOM 952 C C . LYS A 1 113 ? -2.105 -4.099 -14.193 1.00 91.94 113 LYS A C 1
ATOM 954 O O . LYS A 1 113 ? -1.533 -4.590 -15.159 1.00 91.94 113 LYS A O 1
ATOM 959 N N . LEU A 1 114 ? -1.812 -4.435 -12.931 1.00 90.44 114 LEU A N 1
ATOM 960 C CA . LEU A 1 114 ? -0.778 -5.417 -12.568 1.00 90.44 114 LEU A CA 1
ATOM 961 C C . LEU A 1 114 ? -1.049 -6.796 -13.183 1.00 90.44 114 LEU A C 1
ATOM 963 O O . 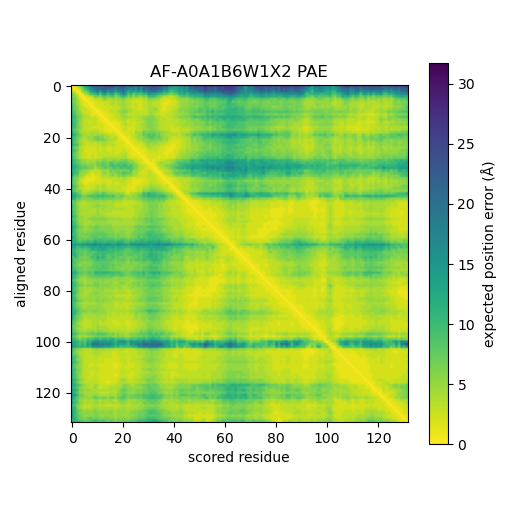LEU A 1 114 ? -0.152 -7.387 -13.775 1.00 90.44 114 LEU A O 1
ATOM 967 N N . LEU A 1 115 ? -2.288 -7.284 -13.090 1.00 91.69 115 LEU A N 1
ATOM 968 C CA . LEU A 1 115 ? -2.691 -8.595 -13.614 1.00 91.69 115 LEU A CA 1
ATOM 969 C C . LEU A 1 115 ? -2.741 -8.667 -15.149 1.00 91.69 115 LEU A C 1
ATOM 971 O O . LEU A 1 115 ? -2.859 -9.755 -15.701 1.00 91.69 115 LEU A O 1
ATOM 975 N N . LYS A 1 116 ? -2.653 -7.539 -15.860 1.00 92.19 116 LYS A N 1
ATOM 976 C CA . LYS A 1 116 ? -2.526 -7.527 -17.328 1.00 92.19 116 LYS A CA 1
ATOM 977 C C . LYS A 1 116 ? -1.090 -7.713 -17.806 1.00 92.19 116 LYS A C 1
ATOM 979 O O . LYS A 1 116 ? -0.888 -7.979 -18.986 1.00 92.19 116 LYS A O 1
ATOM 984 N N . LEU A 1 117 ? -0.106 -7.541 -16.925 1.00 90.38 117 LEU A N 1
ATOM 985 C CA . LEU A 1 117 ? 1.295 -7.689 -17.289 1.00 90.38 117 LEU A CA 1
ATOM 986 C C . LEU A 1 117 ? 1.655 -9.162 -17.479 1.00 90.38 117 LEU A C 1
ATOM 988 O O . LEU A 1 117 ? 1.235 -10.027 -16.709 1.00 90.38 117 LEU A O 1
ATOM 992 N N . ASP A 1 118 ? 2.489 -9.421 -18.481 1.00 88.56 118 ASP A N 1
ATOM 993 C CA . ASP A 1 118 ? 2.931 -10.761 -18.863 1.00 88.56 118 ASP A CA 1
ATOM 994 C C . ASP A 1 118 ? 4.057 -11.259 -17.938 1.00 88.56 118 ASP A C 1
ATOM 996 O O . ASP A 1 118 ? 5.245 -11.182 -18.256 1.00 88.56 118 ASP A O 1
ATOM 1000 N N . PHE A 1 119 ? 3.683 -11.704 -16.735 1.00 86.75 119 PHE A N 1
ATOM 1001 C CA . PHE A 1 119 ? 4.575 -12.383 -15.796 1.00 86.75 119 PHE A CA 1
ATOM 1002 C C . PHE A 1 119 ? 3.822 -13.418 -14.956 1.00 86.75 119 PHE A C 1
ATOM 1004 O O . PHE A 1 119 ? 2.596 -13.484 -14.949 1.00 86.75 119 PHE A O 1
ATOM 1011 N N . ASN A 1 120 ? 4.561 -14.245 -14.217 1.00 85.88 120 ASN A N 1
ATOM 1012 C CA . ASN A 1 120 ? 3.959 -15.244 -13.342 1.00 85.88 120 ASN A CA 1
ATOM 1013 C C . ASN A 1 120 ? 3.291 -14.587 -12.117 1.00 85.88 120 ASN A C 1
ATOM 1015 O O . ASN A 1 120 ? 3.970 -14.198 -11.165 1.00 85.88 120 ASN A O 1
ATOM 1019 N N . HIS A 1 121 ? 1.959 -14.504 -12.117 1.00 85.94 121 HIS A N 1
ATOM 1020 C CA . HIS A 1 121 ? 1.190 -13.893 -11.025 1.00 85.94 121 HIS A CA 1
ATOM 1021 C C . HIS A 1 121 ? 1.111 -14.748 -9.756 1.00 85.94 121 HIS A C 1
ATOM 1023 O O . HIS A 1 121 ? 0.673 -14.234 -8.733 1.00 85.94 121 HIS A O 1
ATOM 1029 N N . ASN A 1 122 ? 1.573 -16.006 -9.760 1.00 86.50 122 ASN A N 1
ATOM 1030 C CA . ASN A 1 122 ? 1.541 -16.866 -8.564 1.00 86.50 122 ASN A CA 1
ATOM 1031 C C . ASN A 1 122 ? 2.403 -16.324 -7.411 1.00 86.50 122 ASN A C 1
ATOM 1033 O O . ASN A 1 122 ? 2.242 -16.741 -6.267 1.00 86.50 122 ASN A O 1
ATOM 1037 N N . PHE A 1 123 ? 3.315 -15.395 -7.706 1.00 80.25 123 PHE A N 1
ATOM 1038 C CA . PHE A 1 123 ? 4.117 -14.691 -6.706 1.00 80.25 123 PHE A CA 1
ATOM 1039 C C . PHE A 1 123 ? 3.384 -13.507 -6.059 1.00 80.25 123 PHE A C 1
ATOM 1041 O O . PHE A 1 123 ? 3.884 -12.945 -5.087 1.00 80.25 123 PHE A O 1
ATOM 1048 N N . LEU A 1 124 ? 2.213 -13.117 -6.571 1.00 85.38 124 LEU A N 1
ATOM 1049 C CA . LEU A 1 124 ? 1.406 -12.048 -5.998 1.00 85.38 124 LEU A CA 1
ATOM 1050 C C . LEU A 1 124 ? 0.343 -12.606 -5.058 1.00 85.38 124 LEU A C 1
ATOM 1052 O O . LEU A 1 124 ? -0.471 -13.451 -5.426 1.00 85.38 124 LEU A O 1
ATOM 1056 N N . LYS A 1 125 ? 0.302 -12.054 -3.845 1.00 87.56 125 LYS A N 1
ATOM 1057 C CA . LYS A 1 125 ? -0.768 -12.296 -2.882 1.00 87.56 125 LYS A CA 1
ATOM 1058 C C . LYS A 1 125 ? -1.495 -10.989 -2.609 1.00 87.56 125 LYS A C 1
ATOM 1060 O O . LYS A 1 125 ? -0.919 -10.063 -2.048 1.00 87.56 125 LYS A O 1
ATOM 1065 N N . PHE A 1 126 ? -2.769 -10.937 -2.978 1.00 88.94 126 PHE A N 1
ATOM 1066 C CA . PHE A 1 126 ? -3.637 -9.806 -2.669 1.00 88.94 126 PHE A CA 1
ATOM 1067 C C . PHE A 1 126 ? -4.447 -10.108 -1.413 1.00 88.94 126 PHE A C 1
ATOM 1069 O O . PHE A 1 126 ? -5.100 -11.148 -1.320 1.00 88.94 126 PHE A O 1
ATOM 1076 N N . LEU A 1 127 ? -4.398 -9.192 -0.452 1.00 89.06 127 LEU A N 1
ATOM 1077 C CA . LEU A 1 127 ? -5.206 -9.237 0.758 1.00 89.06 127 LEU A CA 1
ATOM 1078 C C . LEU A 1 127 ? -6.242 -8.120 0.685 1.00 89.06 127 LEU A C 1
ATOM 1080 O O . LEU A 1 127 ? -5.894 -6.964 0.452 1.00 89.06 127 LEU A O 1
ATOM 1084 N N . ASN A 1 128 ? -7.512 -8.466 0.884 1.00 90.06 128 ASN A N 1
ATOM 1085 C CA . ASN A 1 128 ? -8.577 -7.472 0.899 1.00 90.06 128 ASN A CA 1
ATOM 1086 C C . ASN A 1 128 ? -8.462 -6.599 2.149 1.00 90.06 128 ASN A C 1
ATOM 1088 O O . ASN A 1 128 ? -8.404 -7.111 3.273 1.00 90.06 128 ASN A O 1
ATOM 1092 N N . ILE A 1 129 ? -8.498 -5.287 1.940 1.00 89.56 129 ILE A N 1
ATOM 1093 C CA . ILE A 1 129 ? -8.576 -4.299 3.009 1.00 89.56 129 ILE A CA 1
ATOM 1094 C C . ILE A 1 129 ? -10.025 -3.869 3.211 1.00 89.56 129 ILE A C 1
ATOM 1096 O O . ILE A 1 129 ? -10.792 -3.742 2.257 1.00 89.56 129 ILE A O 1
ATOM 1100 N N . GLU A 1 130 ? -10.414 -3.684 4.465 1.00 92.88 130 GLU A N 1
ATOM 1101 C CA . GLU A 1 130 ? -11.754 -3.220 4.803 1.00 92.88 130 GLU A CA 1
ATOM 1102 C C . GLU A 1 130 ? -11.771 -1.695 4.890 1.00 92.88 130 GLU A C 1
ATOM 1104 O O . GLU A 1 130 ? -10.851 -1.085 5.444 1.00 92.88 130 GLU A O 1
ATOM 1109 N N . LEU A 1 131 ? -12.817 -1.097 4.324 1.00 92.69 131 LEU A N 1
ATOM 1110 C CA . LEU A 1 131 ? -13.010 0.346 4.265 1.00 92.69 131 LEU A CA 1
ATOM 1111 C C . LEU A 1 131 ? -14.193 0.747 5.145 1.00 92.69 131 LEU A C 1
ATOM 1113 O O . LEU A 1 131 ? -15.226 0.075 5.132 1.00 92.69 131 LEU A O 1
ATOM 1117 N N . VAL A 1 132 ? -14.044 1.860 5.861 1.00 92.25 132 VAL A N 1
ATOM 1118 C CA . VAL A 1 132 ? -15.085 2.487 6.690 1.00 92.25 132 VAL A CA 1
ATOM 1119 C C . VAL A 1 132 ? -15.222 3.978 6.426 1.00 92.25 132 VAL A C 1
ATOM 1121 O O . VAL A 1 132 ? -14.277 4.592 5.870 1.00 92.25 132 VAL A O 1
#

Foldseek 3Di:
DDDPWDKDFPPWPPPCLLDDPQWDWAFDADPVRDGGITTTHRRQFEFQFFPPVPFDAAADDPPDDDDPPAQNGHDGGDATAGEPVRPDPPDQWAAYPSDDPGGIDGHVVSVVSVVVIPDDCVPDDDDDYHYD

Sequence (132 aa):
MADDILLIRKDIKDISILKGEYLDLIPVFNLNGKNEFLAFDIKNLIFNCVNWEKSSFEPWPPERKIKEWEHPRGQIFYKPVIYKSKIPNDVEIFRIMEWPDTNIVISEIFKNKLLKLDFNHNFLKFLNIELV

pLDDT: mean 87.42, std 8.92, range [37.72, 96.06]

Nearest PDB structures (foldseek):
  8umf-assembly1_A  TM=3.956E-01  e=8.926E+00  Parasutterella secunda

Radius of gyration: 17.11 Å; Cα contacts (8 Å, |Δi|>4): 193; chains: 1; bounding box: 43×28×54 Å